Protein AF-A0A3B0PGG7-F1 (afdb_monomer_lite)

Organism: NCBI:txid45363

pLDDT: mean 86.1, std 11.98, range [51.16, 97.06]

Sequence (170 aa):
MPKSYVDTILNNTLHSYQQLNFNTQKMKLILKSLARNESTCASEVSILNDVKENDNESISRTTLRNYLDLINQNFLTNNQEPYSPNFRSSLRVKQFEKRRFSDPAMAAALLELTPKKLLSDFNLFGLLFESLVIRDLKIYAQAMNAKVFHYQDYANNELDAIIELEDGNW

InterPro domains:
  IPR025420 Domain of unknown function DUF4143 [PF13635] (23-169)

Radius of gyration: 17.02 Å; chains: 1; bounding box: 47×37×42 Å

Secondary structure (DSSP, 8-state):
-HHHHHHHHHHHHHHHTTTS---HHHHHHHHHHHHHTTTB---HHHHHHHHHHHHSSPPPHHHHHHHHHHHHHTT-B--BEEP-S-TT-------PPBB-BSSHHHHHHHTT--HHHHHT-HHHHHHHHHHHHHHHHHHHHHTTT-EEEEEE-TT--EEEEEEE-TTS--

Foldseek 3Di:
DLLVVVVVCLVVLCVVPVVDPDDSLLLLQLLLQLLVQQQHLDDLVSSQVSSCVVPVDGDDSVVSVVSVVSCVVSQ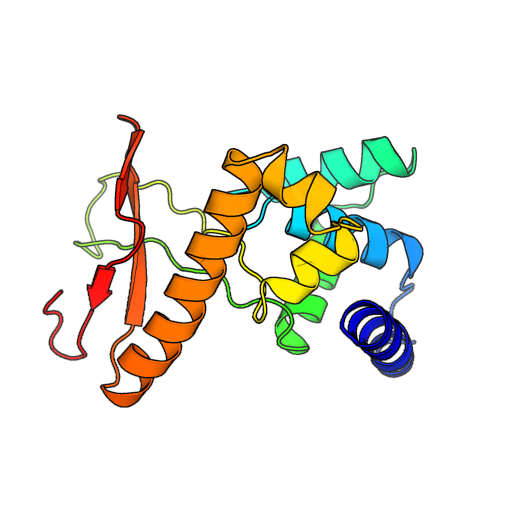QWDWAFADDLDPPDPQPWPRGTRTHTLALVNSCSSNVHDPVNLVVDVPSVVSSVLNVVVSVVQVVLVVQVWGWHWTAHPVGDIDSTDIAGPVRDD

Structure (mmCIF, N/CA/C/O backbone):
data_AF-A0A3B0PGG7-F1
#
_entry.id   AF-A0A3B0PGG7-F1
#
loop_
_atom_site.group_PDB
_atom_site.id
_atom_site.type_symbol
_atom_site.label_atom_id
_atom_site.label_alt_id
_atom_site.label_comp_id
_atom_site.label_asym_id
_atom_site.label_entity_id
_atom_site.label_seq_id
_atom_site.pdbx_PDB_ins_code
_atom_site.Cartn_x
_atom_site.Cartn_y
_atom_site.Cartn_z
_atom_site.occupancy
_atom_site.B_iso_or_equiv
_atom_site.auth_seq_id
_atom_site.auth_comp_id
_atom_site.auth_asym_id
_atom_site.auth_atom_id
_atom_site.pdbx_PDB_model_num
ATOM 1 N N . MET A 1 1 ? -17.218 -13.560 -0.754 1.00 59.97 1 MET A N 1
ATOM 2 C CA . MET A 1 1 ? -15.841 -14.063 -0.938 1.00 59.97 1 MET A CA 1
ATOM 3 C C . MET A 1 1 ? -14.797 -13.129 -0.311 1.00 59.97 1 MET A C 1
ATOM 5 O O . MET A 1 1 ? -14.168 -13.589 0.630 1.00 59.97 1 MET A O 1
ATOM 9 N N . PRO A 1 2 ? -14.664 -11.828 -0.660 1.00 65.88 2 PRO A N 1
ATOM 10 C CA . PRO A 1 2 ? -13.563 -10.996 -0.133 1.00 65.88 2 PRO A CA 1
ATOM 11 C C . PRO A 1 2 ? -13.686 -10.651 1.362 1.00 65.88 2 PRO A C 1
ATOM 13 O O . PRO A 1 2 ? -12.706 -10.717 2.091 1.00 65.88 2 PRO A O 1
ATOM 16 N N . LYS A 1 3 ? -14.905 -10.371 1.853 1.00 72.06 3 LYS A N 1
ATOM 17 C CA . LYS A 1 3 ? -15.154 -10.140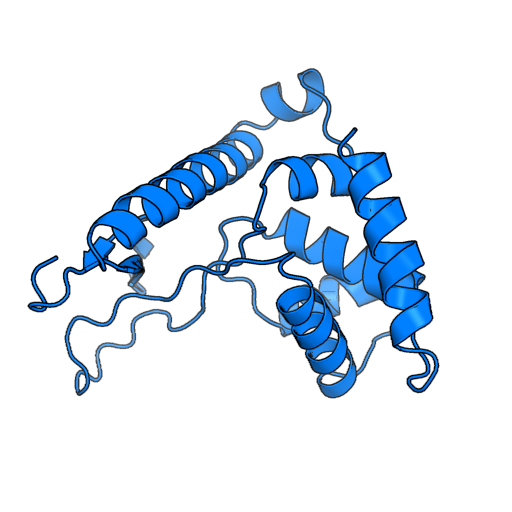 3.293 1.00 72.06 3 LYS A CA 1
ATOM 18 C C . LYS A 1 3 ? -14.773 -11.352 4.150 1.00 72.06 3 LYS A C 1
ATOM 20 O O . LYS A 1 3 ? -14.038 -11.217 5.115 1.00 72.06 3 LYS A O 1
ATOM 25 N N . SER A 1 4 ? -15.194 -12.543 3.714 1.00 72.50 4 SER A N 1
ATOM 26 C CA . SER A 1 4 ? -14.839 -13.799 4.382 1.00 72.50 4 SER A CA 1
ATOM 27 C C . SER A 1 4 ? -13.330 -14.034 4.399 1.00 72.50 4 SER A C 1
ATOM 29 O O . SER A 1 4 ? -12.837 -14.559 5.382 1.00 72.50 4 SER A O 1
ATOM 31 N N . TYR A 1 5 ? -12.601 -13.647 3.347 1.00 71.00 5 TYR A N 1
ATOM 32 C CA . TYR A 1 5 ? -11.143 -13.772 3.299 1.00 71.00 5 TYR A CA 1
ATOM 33 C C . TYR A 1 5 ? -10.457 -12.872 4.335 1.00 71.00 5 TYR A C 1
ATOM 35 O O . TYR A 1 5 ? -9.611 -13.349 5.087 1.00 71.00 5 TYR A O 1
ATOM 43 N N . VAL A 1 6 ? -10.884 -11.608 4.443 1.00 72.94 6 VAL A N 1
ATOM 44 C CA . VAL A 1 6 ? -10.411 -10.681 5.487 1.00 72.94 6 VAL A CA 1
ATOM 45 C C . VAL A 1 6 ? -10.690 -11.240 6.879 1.00 72.94 6 VAL A C 1
ATOM 47 O O . VAL A 1 6 ? -9.792 -11.265 7.715 1.00 72.94 6 VAL A O 1
ATOM 50 N N . ASP A 1 7 ? -11.906 -11.731 7.123 1.00 75.25 7 ASP A N 1
ATOM 51 C CA . ASP A 1 7 ? -12.274 -12.314 8.415 1.00 75.25 7 ASP A CA 1
ATOM 52 C C . ASP A 1 7 ? -11.457 -13.578 8.721 1.00 75.25 7 ASP A C 1
ATOM 54 O O . ASP A 1 7 ? -10.986 -13.750 9.843 1.00 75.25 7 ASP A O 1
ATOM 58 N N . THR A 1 8 ? -11.228 -14.443 7.729 1.00 76.69 8 THR A N 1
ATOM 59 C CA . THR A 1 8 ? -10.396 -15.644 7.878 1.00 76.69 8 THR A CA 1
ATOM 60 C C . THR A 1 8 ? -8.946 -15.293 8.189 1.00 76.69 8 THR A C 1
ATOM 62 O O . THR A 1 8 ? -8.377 -15.891 9.098 1.00 76.69 8 THR A O 1
ATOM 65 N N . ILE A 1 9 ? -8.350 -14.323 7.491 1.00 72.00 9 ILE A N 1
ATOM 66 C CA . ILE A 1 9 ? -6.992 -13.853 7.786 1.00 72.00 9 ILE A CA 1
ATOM 67 C C . ILE A 1 9 ? -6.938 -13.290 9.195 1.00 72.00 9 ILE A C 1
ATOM 69 O O . ILE A 1 9 ? -6.107 -13.716 9.983 1.00 72.00 9 ILE A O 1
ATOM 73 N N . LEU A 1 10 ? -7.843 -12.373 9.541 1.00 71.56 10 LEU A N 1
ATOM 74 C CA . LEU A 1 10 ? -7.856 -11.767 10.866 1.00 71.56 10 LEU A CA 1
ATOM 75 C C . LEU A 1 10 ? -7.940 -12.838 11.952 1.00 71.56 10 LEU A C 1
ATOM 77 O O . LEU A 1 10 ? -7.137 -12.817 12.876 1.00 71.56 10 LEU A O 1
ATOM 81 N N . ASN A 1 11 ? -8.837 -13.810 11.806 1.00 71.38 11 ASN A N 1
ATOM 82 C CA . ASN A 1 11 ? -9.008 -14.887 12.777 1.00 71.38 11 ASN A CA 1
ATOM 83 C C . ASN A 1 11 ? -7.802 -15.840 12.829 1.00 71.38 11 ASN A C 1
ATOM 85 O O . ASN A 1 11 ? -7.366 -16.200 13.918 1.00 71.38 11 ASN A O 1
ATOM 89 N N . ASN A 1 12 ? -7.219 -16.216 11.690 1.00 67.69 12 ASN A N 1
ATOM 90 C CA . ASN A 1 12 ? -6.080 -17.138 11.651 1.00 67.69 12 ASN A CA 1
ATOM 91 C C . ASN A 1 12 ? -4.778 -16.476 12.119 1.00 67.69 12 ASN A C 1
ATOM 93 O O . ASN A 1 12 ? -4.029 -17.067 12.895 1.00 67.69 12 ASN A O 1
ATOM 97 N N . THR A 1 13 ? -4.516 -15.238 11.699 1.00 59.91 13 THR A N 1
ATOM 98 C CA . THR A 1 13 ? -3.328 -14.475 12.095 1.00 59.91 13 THR A CA 1
ATOM 99 C C . THR A 1 13 ? -3.350 -14.153 13.596 1.00 59.91 13 THR A C 1
ATOM 101 O O . THR A 1 13 ? -2.299 -14.155 14.233 1.00 59.91 13 THR A O 1
ATOM 104 N N . LEU A 1 14 ? -4.534 -13.964 14.196 1.00 60.16 14 LEU A N 1
ATOM 105 C CA . LEU A 1 14 ? -4.702 -13.795 15.647 1.00 60.16 14 LEU A CA 1
ATOM 106 C C . LEU A 1 14 ? -4.184 -14.987 16.461 1.00 60.16 14 LEU A C 1
ATOM 108 O O . LEU A 1 14 ? -3.602 -14.795 17.529 1.00 60.16 14 LEU A O 1
ATOM 112 N N . HIS A 1 15 ? -4.378 -16.211 15.968 1.00 57.28 15 HIS A N 1
ATOM 113 C CA . HIS A 1 15 ? -3.947 -17.414 16.680 1.00 57.28 15 HIS A CA 1
ATOM 114 C C . HIS A 1 15 ? -2.423 -17.559 16.711 1.00 57.28 15 HIS A C 1
ATOM 116 O O . HIS A 1 15 ? -1.875 -17.995 17.722 1.00 57.28 15 HIS A O 1
ATOM 122 N N . SER A 1 16 ? -1.732 -17.138 15.652 1.00 57.50 16 SER A N 1
ATOM 123 C CA . SER A 1 16 ? -0.275 -17.270 15.540 1.00 57.50 16 SER A CA 1
ATOM 124 C C . SER A 1 16 ? 0.506 -16.317 16.457 1.00 57.50 16 SER A C 1
ATOM 126 O O . SER A 1 16 ? 1.660 -16.594 16.771 1.00 57.50 16 SER A O 1
ATOM 128 N N . TYR A 1 17 ? -0.104 -15.214 16.914 1.00 59.97 17 TYR A N 1
ATOM 129 C CA . TYR A 1 17 ? 0.590 -14.129 17.629 1.00 59.97 17 TYR A CA 1
ATOM 130 C C . TYR A 1 17 ? 0.079 -13.877 19.056 1.00 59.97 17 TYR A C 1
ATOM 132 O O . TYR A 1 17 ? 0.276 -12.786 19.590 1.00 59.97 17 TYR A O 1
ATOM 140 N N . GLN A 1 18 ? -0.489 -14.895 19.720 1.00 52.19 18 GLN A N 1
ATOM 141 C CA . GLN A 1 18 ? -0.956 -14.846 21.124 1.00 52.19 18 GLN A CA 1
ATOM 142 C C . GLN A 1 18 ? 0.078 -14.330 22.157 1.00 52.19 18 GLN A C 1
ATOM 144 O O . GLN A 1 18 ? -0.278 -14.104 23.309 1.00 52.19 18 GLN A O 1
ATOM 149 N N . GLN A 1 19 ? 1.343 -14.124 21.776 1.00 53.41 19 GLN A N 1
ATOM 150 C CA . GLN A 1 19 ? 2.388 -13.552 22.635 1.00 53.41 19 GLN A CA 1
ATOM 151 C C . GLN A 1 19 ? 2.421 -12.014 22.668 1.00 53.41 19 GLN A C 1
ATOM 153 O O . GLN A 1 19 ? 3.028 -11.438 23.570 1.00 53.41 19 GLN A O 1
ATOM 158 N N . LEU A 1 20 ? 1.777 -11.329 21.722 1.00 57.12 20 LEU A N 1
ATOM 159 C CA . LEU A 1 20 ? 1.603 -9.876 21.755 1.00 57.12 20 LEU A CA 1
ATOM 160 C C . LEU A 1 20 ? 0.182 -9.586 22.245 1.00 57.12 20 LEU A C 1
ATOM 162 O O . LEU A 1 20 ? -0.744 -10.289 21.857 1.00 57.12 2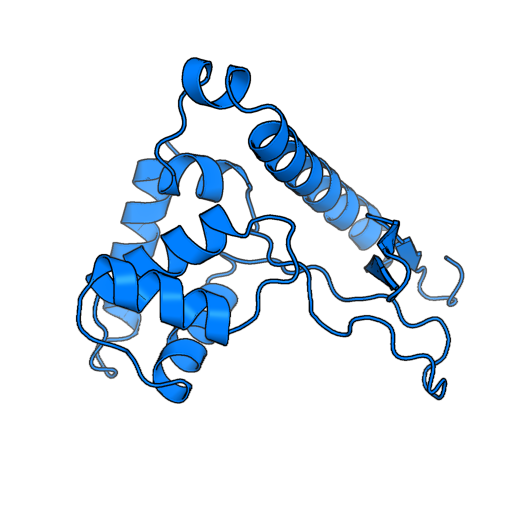0 LEU A O 1
ATOM 166 N N . ASN A 1 21 ? -0.009 -8.552 23.072 1.00 63.97 21 ASN A N 1
ATOM 167 C CA . ASN A 1 21 ? -1.325 -8.022 23.469 1.00 63.97 21 ASN A CA 1
ATOM 168 C C . ASN A 1 21 ? -2.069 -7.457 22.241 1.00 63.97 21 ASN A C 1
ATOM 170 O O . ASN A 1 21 ? -2.225 -6.246 22.072 1.00 63.97 21 ASN A O 1
ATOM 174 N N . PHE A 1 22 ? -2.437 -8.341 21.325 1.00 74.81 22 PHE A N 1
ATOM 175 C CA . PHE A 1 22 ? -2.916 -8.027 20.003 1.00 74.81 22 PHE A CA 1
ATOM 176 C C . PHE A 1 22 ? -4.406 -7.721 20.075 1.00 74.81 22 PHE A C 1
ATOM 178 O O . PHE A 1 22 ? -5.209 -8.523 20.548 1.00 74.81 22 PHE A O 1
ATOM 185 N N . ASN A 1 23 ? -4.778 -6.540 19.598 1.00 84.94 23 ASN A N 1
ATOM 186 C CA . ASN A 1 23 ? -6.144 -6.057 19.618 1.00 84.94 23 ASN A CA 1
ATOM 187 C C . ASN A 1 23 ? -6.730 -6.136 18.203 1.00 84.94 23 ASN A C 1
ATOM 189 O O . ASN A 1 23 ? -6.364 -5.373 17.305 1.00 84.94 23 ASN A O 1
ATOM 193 N N . THR A 1 24 ? -7.686 -7.046 18.022 1.00 84.50 24 THR A N 1
ATOM 194 C CA . THR A 1 24 ? -8.382 -7.272 16.750 1.00 84.50 24 THR A CA 1
ATOM 195 C C . THR A 1 24 ? -9.071 -6.019 16.216 1.00 84.50 24 THR A C 1
ATOM 197 O O . THR A 1 24 ? -9.086 -5.804 15.006 1.00 84.50 24 THR A O 1
ATOM 200 N N . GLN A 1 25 ? -9.635 -5.182 17.091 1.00 86.75 25 GLN A N 1
ATOM 201 C CA . GLN A 1 25 ? -10.298 -3.946 16.671 1.00 86.75 25 GLN A CA 1
ATOM 202 C C . GLN A 1 25 ? -9.280 -2.959 16.101 1.00 86.75 25 GLN A C 1
ATOM 204 O O . GLN A 1 25 ? -9.479 -2.448 15.001 1.00 86.75 25 GLN A O 1
ATOM 209 N N . LYS A 1 26 ? -8.130 -2.783 16.769 1.00 89.56 26 LYS A N 1
ATOM 210 C CA . LYS A 1 26 ? -7.043 -1.935 16.252 1.00 89.56 26 LYS A CA 1
ATOM 211 C C . LYS A 1 26 ? -6.540 -2.430 14.897 1.00 89.56 26 LYS A C 1
ATOM 213 O O . LYS A 1 26 ? -6.388 -1.623 13.987 1.00 89.56 26 LYS A O 1
ATOM 218 N N . MET A 1 27 ? -6.359 -3.742 14.725 1.00 89.38 27 MET A N 1
ATOM 219 C CA . MET A 1 27 ? -5.981 -4.319 13.428 1.00 89.38 27 MET A CA 1
ATOM 220 C C . MET A 1 27 ? -7.015 -4.006 12.336 1.00 89.38 27 MET A C 1
ATOM 222 O O . MET A 1 27 ? -6.649 -3.556 11.251 1.00 89.38 27 MET A O 1
ATOM 226 N N . LYS A 1 28 ? -8.313 -4.185 12.620 1.00 89.75 28 LYS A N 1
ATOM 227 C CA . LYS A 1 28 ? -9.393 -3.854 11.675 1.00 89.75 28 LYS A CA 1
ATOM 228 C C . LYS A 1 28 ? -9.377 -2.378 11.278 1.00 89.75 28 LYS A C 1
ATOM 230 O O . LYS A 1 28 ? -9.536 -2.068 10.100 1.00 89.75 28 LYS A O 1
ATOM 235 N N . LEU A 1 29 ? -9.153 -1.477 12.233 1.00 92.69 29 LEU A N 1
ATOM 236 C CA . LEU A 1 29 ? -9.062 -0.040 11.970 1.00 92.69 29 LEU A CA 1
ATOM 237 C C . LEU A 1 29 ? -7.835 0.322 11.130 1.00 92.69 29 LEU A C 1
ATOM 239 O O . LEU A 1 29 ? -7.955 1.122 10.206 1.00 92.69 29 LEU A O 1
ATOM 243 N N . ILE A 1 30 ? -6.685 -0.303 11.392 1.00 93.94 30 ILE A N 1
ATOM 244 C CA . ILE A 1 30 ? -5.471 -0.120 10.586 1.00 93.94 30 ILE A CA 1
ATOM 245 C C . ILE A 1 30 ? -5.712 -0.597 9.151 1.00 93.94 30 ILE A C 1
ATOM 247 O O . ILE A 1 30 ? -5.446 0.151 8.216 1.00 93.94 30 ILE A O 1
ATOM 251 N N . LEU A 1 31 ? -6.278 -1.792 8.956 1.00 93.94 31 LEU A N 1
ATOM 252 C CA . LEU A 1 31 ? -6.623 -2.297 7.622 1.00 93.94 31 LEU A CA 1
ATOM 253 C C . LEU A 1 31 ? -7.619 -1.379 6.903 1.00 93.94 31 LEU A C 1
ATOM 255 O O . LEU A 1 31 ? -7.453 -1.098 5.719 1.00 93.94 31 LEU A O 1
ATOM 259 N N . LYS A 1 32 ? -8.630 -0.864 7.608 1.00 94.00 32 LYS A N 1
ATOM 260 C CA . LYS A 1 32 ? -9.593 0.086 7.038 1.00 94.00 32 LYS A CA 1
ATOM 261 C C . LYS A 1 32 ? -8.931 1.414 6.649 1.00 94.00 32 LYS A C 1
ATOM 263 O O . LYS A 1 32 ? -9.251 1.958 5.596 1.00 94.00 32 LYS A O 1
ATOM 268 N N . SER A 1 33 ? -7.994 1.913 7.457 1.00 95.56 33 SER A N 1
ATOM 269 C CA . SER A 1 33 ? -7.197 3.100 7.128 1.00 95.56 33 SER A CA 1
ATOM 270 C C . SER A 1 33 ? -6.311 2.859 5.904 1.00 95.56 33 SER A C 1
ATOM 272 O O . SER A 1 33 ? -6.288 3.693 5.003 1.00 95.56 33 SER A O 1
ATOM 274 N N . LEU A 1 34 ? -5.651 1.701 5.809 1.00 95.50 34 LEU A N 1
ATOM 275 C CA . LEU A 1 34 ? -4.890 1.318 4.617 1.00 95.50 34 LEU A CA 1
ATOM 276 C C . LEU A 1 34 ? -5.786 1.271 3.372 1.00 95.50 34 LEU A C 1
ATOM 278 O O . LEU A 1 34 ? -5.415 1.836 2.354 1.00 95.50 34 LEU A O 1
ATOM 282 N N . ALA A 1 35 ? -6.997 0.715 3.476 1.00 95.00 35 ALA A N 1
ATOM 283 C CA . ALA A 1 35 ? -7.960 0.686 2.371 1.00 95.00 35 ALA A CA 1
ATOM 284 C C . ALA A 1 35 ? -8.411 2.068 1.912 1.00 95.00 35 ALA A C 1
ATOM 286 O O . ALA A 1 35 ? -8.566 2.299 0.716 1.00 95.00 35 ALA A O 1
ATOM 287 N N . ARG A 1 36 ? -8.594 3.003 2.846 1.00 93.75 36 ARG A N 1
ATOM 288 C CA . ARG A 1 36 ? -8.907 4.402 2.530 1.00 93.75 36 ARG A CA 1
ATOM 289 C C . ARG A 1 36 ? -7.759 5.102 1.799 1.00 93.75 36 ARG A C 1
ATOM 291 O O . ARG A 1 36 ? -8.000 6.021 1.029 1.00 93.75 36 ARG A O 1
ATOM 298 N N . ASN A 1 37 ? -6.532 4.670 2.067 1.00 94.75 37 ASN A N 1
ATOM 299 C CA . ASN A 1 37 ? -5.302 5.239 1.533 1.00 94.75 37 ASN A CA 1
ATOM 300 C C . ASN A 1 37 ? -4.693 4.380 0.408 1.00 94.75 37 ASN A C 1
ATOM 302 O O . ASN A 1 37 ? -3.502 4.507 0.113 1.00 94.75 37 ASN A O 1
ATOM 306 N N . GLU A 1 38 ? -5.489 3.511 -0.217 1.00 94.62 38 GLU A N 1
ATOM 307 C CA . GLU A 1 38 ? -5.047 2.656 -1.318 1.00 94.62 38 GLU A CA 1
ATOM 308 C C . GLU A 1 38 ? -4.545 3.507 -2.495 1.00 94.62 38 GLU A C 1
ATOM 310 O O . GLU A 1 38 ? -5.170 4.503 -2.857 1.00 94.62 38 GLU A O 1
ATOM 315 N N . SER A 1 39 ? -3.416 3.118 -3.094 1.00 93.19 39 SER A N 1
ATOM 316 C CA . SER A 1 39 ? -2.747 3.862 -4.174 1.00 93.19 39 SER A CA 1
ATOM 317 C C . SER A 1 39 ? -2.178 5.234 -3.763 1.00 93.19 39 SER A C 1
ATOM 319 O O . SER A 1 39 ? -1.829 6.048 -4.612 1.00 93.19 39 SER A O 1
ATOM 321 N N . THR A 1 40 ? -2.028 5.514 -2.461 1.00 92.62 40 THR A N 1
ATOM 322 C CA . THR A 1 40 ? -1.513 6.811 -1.975 1.00 92.62 40 THR A CA 1
ATOM 323 C C . THR A 1 40 ? -0.253 6.678 -1.117 1.00 92.62 40 THR A C 1
ATOM 325 O O . THR A 1 40 ? 0.000 5.647 -0.492 1.00 92.62 40 THR A O 1
ATOM 328 N N . CYS A 1 41 ? 0.525 7.759 -1.020 1.00 91.12 41 CYS A N 1
ATOM 329 C CA . CYS A 1 41 ? 1.727 7.859 -0.183 1.00 91.12 41 CYS A CA 1
ATOM 330 C C . CYS A 1 41 ? 1.398 8.194 1.288 1.00 91.12 41 CYS A C 1
ATOM 332 O O . CYS A 1 41 ? 1.968 9.121 1.874 1.00 91.12 41 CYS A O 1
ATOM 334 N N . ALA A 1 42 ? 0.432 7.493 1.886 1.00 92.31 42 ALA A N 1
ATOM 335 C CA . ALA A 1 42 ? -0.019 7.781 3.244 1.00 92.31 42 ALA A CA 1
ATOM 336 C C . ALA A 1 42 ? 1.058 7.480 4.299 1.00 92.31 42 ALA A C 1
ATOM 338 O O . ALA A 1 42 ? 1.636 6.386 4.375 1.00 92.31 42 ALA A O 1
ATOM 339 N N . SER A 1 43 ? 1.297 8.474 5.158 1.00 92.19 43 SER A N 1
ATOM 340 C CA . SER A 1 43 ? 2.260 8.378 6.254 1.00 92.19 43 SER A CA 1
ATOM 341 C C . SER A 1 43 ? 1.708 7.568 7.429 1.00 92.19 43 SER A C 1
ATOM 343 O O . SER A 1 43 ? 0.499 7.494 7.645 1.00 92.19 43 SER A O 1
ATOM 345 N N . GLU A 1 44 ? 2.602 7.026 8.261 1.00 92.88 44 GLU A N 1
ATOM 346 C CA . GLU A 1 44 ? 2.215 6.380 9.526 1.00 92.88 44 GLU A CA 1
ATOM 347 C C . GLU A 1 44 ? 1.379 7.316 10.420 1.00 92.88 44 GLU A C 1
ATOM 349 O O . GLU A 1 44 ? 0.474 6.858 11.108 1.00 92.88 44 GLU A O 1
ATOM 354 N N . VAL A 1 45 ? 1.637 8.630 10.382 1.00 93.12 45 VAL A N 1
ATOM 355 C CA . VAL A 1 45 ? 0.861 9.630 11.137 1.00 93.12 45 VAL A CA 1
ATOM 356 C C . VAL A 1 45 ? -0.582 9.701 10.637 1.00 93.12 45 VAL A C 1
ATOM 358 O O . VAL A 1 45 ? -1.498 9.765 11.450 1.00 93.12 45 VAL A O 1
ATOM 361 N N . SER A 1 46 ? -0.793 9.634 9.319 1.00 93.12 46 SER A N 1
ATOM 362 C CA . SER A 1 46 ? -2.140 9.579 8.742 1.00 93.12 46 SER A CA 1
ATOM 363 C C . SER A 1 46 ? -2.901 8.350 9.237 1.00 93.12 46 SER A C 1
ATOM 365 O O . SER A 1 46 ? -4.057 8.461 9.628 1.00 93.12 46 SER A O 1
ATOM 367 N N . ILE A 1 47 ? -2.235 7.193 9.291 1.00 94.19 47 ILE A N 1
ATOM 368 C CA . ILE A 1 47 ? -2.847 5.946 9.766 1.00 94.19 47 ILE A CA 1
ATOM 369 C C . ILE A 1 47 ? -3.186 6.036 11.262 1.00 94.19 47 ILE A C 1
ATOM 371 O O . ILE A 1 47 ? -4.262 5.620 11.684 1.00 94.19 47 ILE A O 1
ATOM 375 N N . LEU A 1 48 ? -2.296 6.612 12.080 1.00 94.44 48 LEU A N 1
ATOM 376 C CA . LEU A 1 48 ? -2.559 6.830 13.507 1.00 94.44 48 LEU A CA 1
ATOM 377 C C . LEU A 1 48 ? -3.765 7.744 13.741 1.00 94.44 48 LEU A C 1
ATOM 379 O O . LEU A 1 48 ? -4.574 7.460 14.626 1.00 94.44 48 LEU A O 1
ATOM 383 N N . ASN A 1 49 ? -3.887 8.819 12.960 1.00 93.75 49 ASN A N 1
ATOM 384 C CA . ASN A 1 49 ? -5.016 9.741 13.059 1.00 93.75 49 ASN A CA 1
ATOM 385 C C . ASN A 1 49 ? -6.332 9.039 12.714 1.00 93.75 49 ASN A C 1
ATOM 387 O O . ASN A 1 49 ? -7.273 9.133 13.496 1.00 93.75 49 ASN A O 1
ATOM 391 N N . ASP A 1 50 ? -6.363 8.246 11.640 1.00 92.62 50 ASP A N 1
ATOM 392 C CA . ASP A 1 50 ? -7.545 7.463 11.262 1.00 92.62 50 ASP A CA 1
ATOM 393 C C . ASP A 1 50 ? -7.984 6.511 12.380 1.00 92.62 50 ASP A C 1
ATOM 395 O O . ASP A 1 50 ? -9.169 6.420 12.704 1.00 92.62 50 ASP A O 1
ATOM 399 N N . VAL A 1 51 ? -7.031 5.805 12.997 1.00 92.00 51 VAL A N 1
ATOM 400 C CA . VAL A 1 51 ? -7.319 4.896 14.116 1.00 92.00 51 VAL A CA 1
ATOM 401 C C . VAL A 1 51 ? -7.859 5.675 15.315 1.00 92.00 51 VAL A C 1
ATOM 403 O O . VAL A 1 51 ? -8.832 5.247 15.930 1.00 92.00 51 VAL A O 1
ATOM 406 N N . LYS A 1 52 ? -7.267 6.830 15.639 1.00 91.88 52 LYS A N 1
ATOM 407 C CA . LYS A 1 52 ? -7.692 7.668 16.767 1.00 91.88 52 LYS A CA 1
ATOM 408 C C . LYS A 1 52 ? -9.103 8.227 16.570 1.00 91.88 52 LYS A C 1
ATOM 410 O O . LYS A 1 52 ? -9.886 8.207 17.514 1.00 91.88 52 LYS A O 1
ATOM 415 N N . GLU A 1 53 ? -9.429 8.695 15.367 1.00 89.81 53 GLU A N 1
ATOM 416 C CA . GLU A 1 53 ? -10.757 9.224 15.023 1.00 89.81 53 GLU A CA 1
ATOM 417 C C . GLU A 1 53 ? -11.862 8.168 15.144 1.00 89.81 53 GLU A C 1
ATOM 419 O O . GLU A 1 53 ? -13.001 8.505 15.457 1.00 89.81 53 GLU A O 1
ATOM 424 N N . ASN A 1 54 ? -11.530 6.893 14.925 1.00 86.25 54 ASN A N 1
ATOM 425 C CA . ASN A 1 54 ? -12.496 5.797 14.947 1.00 86.25 54 ASN A CA 1
ATOM 426 C C . ASN A 1 54 ? -12.533 5.016 16.276 1.00 86.25 54 ASN A C 1
ATOM 428 O O . ASN A 1 54 ? -13.402 4.158 16.419 1.00 86.25 54 ASN A O 1
ATOM 432 N N . ASP A 1 55 ? -11.628 5.278 17.230 1.00 81.25 55 ASP A N 1
ATOM 433 C CA . ASP A 1 55 ? -11.518 4.473 18.463 1.00 81.25 55 ASP A CA 1
ATOM 434 C C . ASP A 1 55 ? -11.248 5.258 19.757 1.00 81.25 55 ASP A C 1
ATOM 436 O O . ASP A 1 55 ? -11.067 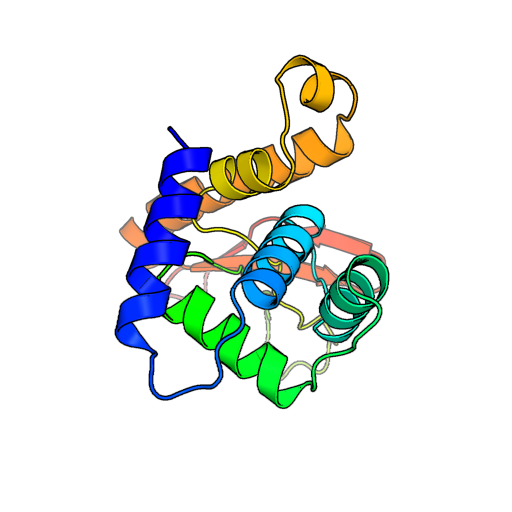4.642 20.799 1.00 81.25 55 ASP A O 1
ATOM 440 N N . ASN A 1 56 ? -11.185 6.597 19.744 1.00 77.31 56 ASN A N 1
ATOM 441 C CA . ASN A 1 56 ? -10.867 7.487 20.888 1.00 77.31 56 ASN A CA 1
ATOM 442 C C . ASN A 1 56 ? -9.544 7.212 21.649 1.00 77.31 56 ASN A C 1
ATOM 444 O O . ASN A 1 56 ? -9.040 8.086 22.354 1.00 77.31 56 ASN A O 1
ATOM 448 N N . GLU A 1 57 ? -8.935 6.045 21.474 1.00 81.25 57 GLU A N 1
ATOM 449 C CA . GLU A 1 57 ? -7.676 5.598 22.037 1.00 81.25 57 GLU A CA 1
ATOM 450 C C . GLU A 1 57 ? -6.623 5.542 20.931 1.00 81.25 57 GLU A C 1
ATOM 452 O O . GLU A 1 57 ? -6.728 4.777 19.964 1.00 81.25 57 GLU A O 1
ATOM 457 N N . SER A 1 58 ? -5.559 6.325 21.092 1.00 77.69 58 SER A N 1
ATOM 458 C CA . SER A 1 58 ? -4.406 6.246 20.198 1.00 77.69 58 SER A CA 1
ATOM 459 C C . SER A 1 58 ? -3.574 5.004 20.499 1.00 77.69 58 SER A C 1
ATOM 461 O O . SER A 1 58 ? -3.363 4.643 21.654 1.00 77.69 58 SER A O 1
ATOM 463 N N . ILE A 1 59 ? -3.005 4.408 19.456 1.00 88.44 59 ILE A N 1
ATOM 464 C CA . ILE A 1 59 ? -1.906 3.447 19.594 1.00 88.44 59 ILE A CA 1
ATOM 465 C C . ILE A 1 59 ? -0.557 4.163 19.491 1.00 88.44 59 ILE A C 1
ATOM 467 O O . ILE A 1 59 ? -0.466 5.257 18.928 1.00 88.44 59 ILE A O 1
ATOM 471 N N . SER A 1 60 ? 0.497 3.556 20.039 1.00 90.88 60 SER A N 1
ATOM 472 C CA . SER A 1 60 ? 1.858 4.072 19.872 1.00 90.88 60 SER A CA 1
ATOM 473 C C . SER A 1 60 ? 2.381 3.796 18.456 1.00 90.88 60 SER A C 1
ATOM 475 O O . SER A 1 60 ? 1.955 2.845 17.797 1.00 90.88 60 SER A O 1
ATOM 477 N N . ARG A 1 61 ? 3.363 4.584 18.001 1.00 92.56 61 ARG A N 1
ATOM 478 C CA . ARG A 1 61 ? 4.020 4.374 16.700 1.00 92.56 61 ARG A CA 1
ATOM 479 C C . ARG A 1 61 ? 4.703 3.006 16.603 1.00 92.56 61 ARG A C 1
ATOM 481 O O . ARG A 1 61 ? 4.632 2.361 15.564 1.00 92.56 61 ARG A O 1
ATOM 488 N N . THR A 1 62 ? 5.322 2.549 17.692 1.00 91.38 62 THR A N 1
ATOM 489 C CA . THR A 1 62 ? 5.938 1.215 17.778 1.00 91.38 62 THR A CA 1
ATOM 490 C C . THR A 1 62 ? 4.889 0.122 17.616 1.00 91.38 62 THR A C 1
ATOM 492 O O . THR A 1 62 ? 5.081 -0.817 16.853 1.00 91.38 62 THR A O 1
ATOM 495 N N . THR A 1 63 ? 3.739 0.279 18.274 1.00 90.06 63 THR A N 1
ATOM 496 C CA . THR A 1 63 ? 2.621 -0.657 18.141 1.00 90.06 63 THR A CA 1
ATOM 497 C C . THR A 1 63 ? 2.111 -0.691 16.700 1.00 90.06 63 THR A C 1
ATOM 499 O O . THR A 1 63 ? 1.951 -1.778 16.159 1.00 90.06 63 THR A O 1
ATOM 502 N N . LEU A 1 64 ? 1.910 0.468 16.056 1.00 92.56 64 LEU A N 1
ATOM 503 C CA . LEU A 1 64 ? 1.494 0.530 14.650 1.00 92.56 64 LEU A CA 1
ATOM 504 C C . LEU A 1 64 ? 2.467 -0.228 13.739 1.00 92.56 64 LEU A C 1
ATOM 506 O O . LEU A 1 64 ? 2.019 -1.007 12.908 1.00 92.56 64 LEU A O 1
ATOM 510 N N . ARG A 1 65 ? 3.778 -0.029 13.904 1.00 92.38 65 ARG A N 1
ATOM 511 C CA . ARG A 1 65 ? 4.789 -0.734 13.103 1.00 92.38 65 ARG A CA 1
ATOM 512 C C . ARG A 1 65 ? 4.700 -2.243 13.265 1.00 92.38 65 ARG A C 1
ATOM 514 O O . ARG A 1 65 ? 4.633 -2.929 12.261 1.00 92.38 65 ARG A O 1
ATOM 521 N N . ASN A 1 66 ? 4.544 -2.736 14.493 1.00 89.88 66 ASN A N 1
ATOM 522 C CA . ASN A 1 66 ? 4.342 -4.167 14.727 1.00 89.88 66 ASN A CA 1
ATOM 523 C C . ASN A 1 66 ? 3.094 -4.705 13.997 1.00 89.88 66 ASN A C 1
ATOM 525 O O . ASN A 1 66 ? 3.124 -5.812 13.466 1.00 89.88 66 ASN A O 1
ATOM 529 N N . TYR A 1 67 ? 2.000 -3.932 13.946 1.00 90.44 67 TYR A N 1
ATOM 530 C CA . TYR A 1 67 ? 0.822 -4.302 13.150 1.00 90.44 67 TYR A CA 1
ATOM 531 C C . TYR A 1 67 ? 1.121 -4.293 11.646 1.00 90.44 67 TYR A C 1
ATOM 533 O O . TYR A 1 67 ? 0.738 -5.233 10.956 1.00 90.44 67 TYR A O 1
ATOM 541 N N . LEU A 1 68 ? 1.792 -3.262 11.127 1.00 91.81 68 LEU A N 1
ATOM 542 C CA . LEU A 1 68 ? 2.142 -3.166 9.705 1.00 91.81 68 LEU A CA 1
ATOM 543 C C . LEU A 1 68 ? 3.098 -4.286 9.274 1.00 91.81 68 LEU A C 1
ATOM 545 O O . LEU A 1 68 ? 2.884 -4.891 8.227 1.00 91.81 68 LEU A O 1
ATOM 549 N N . ASP A 1 69 ? 4.089 -4.616 10.101 1.00 89.81 69 ASP A N 1
ATOM 550 C CA . ASP A 1 69 ? 5.014 -5.725 9.869 1.00 89.81 69 ASP A CA 1
ATOM 551 C C . ASP A 1 69 ? 4.260 -7.052 9.804 1.00 89.81 69 ASP A C 1
ATOM 553 O O . ASP A 1 69 ? 4.508 -7.867 8.918 1.00 89.81 69 ASP A O 1
ATOM 557 N N . LEU A 1 70 ? 3.281 -7.248 10.690 1.00 87.12 70 LEU A N 1
ATOM 558 C CA . LEU A 1 70 ? 2.435 -8.433 10.671 1.00 87.12 70 LEU A CA 1
ATOM 559 C C . LEU A 1 70 ? 1.587 -8.519 9.396 1.00 87.12 70 LEU A C 1
ATOM 561 O O . LEU A 1 70 ? 1.511 -9.580 8.777 1.00 87.12 70 LEU A O 1
ATOM 565 N N . ILE A 1 71 ? 0.957 -7.413 8.992 1.00 89.06 71 ILE A N 1
ATOM 566 C CA . ILE A 1 71 ? 0.186 -7.321 7.742 1.00 89.06 71 ILE A CA 1
ATOM 567 C C . ILE A 1 71 ? 1.080 -7.702 6.553 1.00 89.06 71 ILE A C 1
ATOM 569 O O . ILE A 1 71 ? 0.673 -8.495 5.701 1.00 89.06 71 ILE A O 1
ATOM 573 N N . ASN A 1 72 ? 2.312 -7.192 6.530 1.00 89.06 72 ASN A N 1
ATOM 574 C CA . ASN A 1 72 ? 3.276 -7.459 5.471 1.00 89.06 72 ASN A CA 1
ATOM 575 C C . ASN A 1 72 ? 3.752 -8.925 5.462 1.00 89.06 72 ASN A C 1
ATOM 577 O O . ASN A 1 72 ? 3.769 -9.559 4.412 1.00 89.06 72 ASN A O 1
ATOM 581 N N . GLN A 1 73 ? 4.055 -9.505 6.629 1.00 87.31 73 GLN A N 1
ATOM 582 C CA . GLN A 1 73 ? 4.451 -10.917 6.774 1.00 87.31 73 GLN A CA 1
ATOM 583 C C . GLN A 1 73 ? 3.360 -11.900 6.330 1.00 87.31 73 GLN A C 1
ATOM 585 O O . GLN A 1 73 ? 3.665 -13.019 5.928 1.00 87.31 73 GLN A O 1
ATOM 590 N N . ASN A 1 74 ? 2.091 -11.487 6.384 1.00 85.94 74 ASN A N 1
ATOM 591 C CA . ASN A 1 74 ? 0.953 -12.273 5.902 1.00 85.94 74 ASN A CA 1
ATOM 592 C C . ASN A 1 74 ? 0.608 -11.968 4.431 1.00 85.94 74 ASN A C 1
ATOM 594 O O . ASN A 1 74 ? -0.468 -12.344 3.970 1.00 85.94 74 ASN A O 1
ATOM 598 N N . PHE A 1 75 ? 1.496 -11.286 3.695 1.00 87.94 75 PHE A N 1
ATOM 599 C CA . PHE A 1 75 ? 1.347 -10.951 2.273 1.00 87.94 75 PHE A CA 1
ATOM 600 C C . PHE A 1 75 ? 0.057 -10.188 1.941 1.00 87.94 75 PHE A C 1
ATOM 602 O O . PHE A 1 75 ? -0.469 -10.279 0.830 1.00 87.94 75 PHE A O 1
ATOM 609 N N . LEU A 1 76 ? -0.474 -9.424 2.897 1.00 90.75 76 LEU A N 1
ATOM 610 C CA . LEU A 1 76 ? -1.695 -8.644 2.692 1.00 90.75 76 LEU A CA 1
ATOM 611 C C . LEU A 1 76 ? -1.428 -7.377 1.889 1.00 90.75 76 LEU A C 1
ATOM 613 O O . LEU A 1 76 ? -2.277 -6.946 1.111 1.00 90.75 76 LEU A O 1
ATOM 617 N N . THR A 1 77 ? -0.250 -6.793 2.076 1.00 93.00 77 THR A N 1
ATOM 618 C CA . THR A 1 77 ? 0.215 -5.604 1.368 1.00 93.00 77 THR A CA 1
ATOM 619 C C . THR A 1 77 ? 1.313 -5.949 0.381 1.00 93.00 77 THR A C 1
ATOM 621 O O . THR A 1 77 ? 2.121 -6.841 0.622 1.00 93.00 77 THR A O 1
ATOM 624 N N . ASN A 1 78 ? 1.370 -5.183 -0.701 1.00 93.69 78 ASN A N 1
ATOM 625 C CA . ASN A 1 78 ? 2.427 -5.249 -1.697 1.00 93.69 78 ASN A CA 1
ATOM 626 C C . ASN A 1 78 ? 2.760 -3.827 -2.164 1.00 93.69 78 ASN A C 1
ATOM 628 O O . ASN A 1 78 ? 2.517 -3.472 -3.324 1.00 93.69 78 ASN A O 1
ATOM 632 N N . ASN A 1 79 ? 3.260 -3.012 -1.227 1.00 94.31 79 ASN A N 1
ATOM 633 C CA . ASN A 1 79 ? 3.560 -1.598 -1.453 1.00 94.31 79 ASN A CA 1
ATOM 634 C C . ASN A 1 79 ? 4.431 -1.399 -2.701 1.00 94.31 79 ASN A C 1
ATOM 636 O O . ASN A 1 79 ? 5.186 -2.279 -3.131 1.00 94.31 79 ASN A O 1
ATOM 640 N N . GLN A 1 80 ? 4.287 -0.229 -3.306 1.00 94.44 80 GLN A N 1
ATOM 641 C CA . GLN A 1 80 ? 5.062 0.162 -4.471 1.00 94.44 80 GLN A CA 1
ATOM 642 C C . GLN A 1 80 ? 6.132 1.153 -4.030 1.00 94.44 80 GLN A C 1
ATOM 644 O O . GLN A 1 80 ? 5.819 2.187 -3.441 1.00 94.44 80 GLN A O 1
ATOM 649 N N . GLU A 1 81 ? 7.385 0.813 -4.302 1.00 92.94 81 GLU A N 1
ATOM 650 C CA . GLU A 1 81 ? 8.538 1.627 -3.931 1.00 92.94 81 GLU A CA 1
ATOM 651 C C . GLU A 1 81 ? 8.670 2.851 -4.856 1.00 92.94 81 GLU A C 1
ATOM 653 O O . GLU A 1 81 ? 8.307 2.778 -6.038 1.00 92.94 81 GLU A O 1
ATOM 658 N N . PRO A 1 82 ? 9.187 3.983 -4.351 1.00 91.25 82 PRO A N 1
ATOM 659 C CA . PRO A 1 82 ? 9.479 5.143 -5.177 1.00 91.25 82 PRO A CA 1
ATOM 660 C C . PRO A 1 82 ? 10.719 4.893 -6.043 1.00 91.25 82 PRO A C 1
ATOM 662 O O . PRO A 1 82 ? 11.734 4.375 -5.579 1.00 91.25 82 PRO A O 1
ATOM 665 N N . TYR A 1 83 ? 10.664 5.327 -7.296 1.00 89.06 83 TYR A N 1
ATOM 666 C CA . TYR A 1 83 ? 11.771 5.266 -8.231 1.00 89.06 83 TYR A CA 1
ATOM 667 C C . TYR A 1 83 ? 12.805 6.342 -7.903 1.00 89.06 83 TYR A C 1
ATOM 669 O O . TYR A 1 83 ? 12.469 7.519 -7.725 1.00 89.06 83 TYR A O 1
ATOM 677 N N . SER A 1 84 ? 14.077 5.948 -7.870 1.00 79.75 84 SER A N 1
ATOM 678 C CA . SER A 1 84 ? 15.200 6.863 -7.697 1.00 79.75 84 SER A CA 1
ATOM 679 C C . SER A 1 84 ? 16.189 6.689 -8.853 1.00 79.75 84 SER A C 1
ATOM 681 O O . SER A 1 84 ? 16.987 5.755 -8.819 1.00 79.75 84 SER A O 1
ATOM 683 N N . PRO A 1 85 ? 16.211 7.600 -9.847 1.00 68.44 85 PRO A N 1
ATOM 684 C CA . PRO A 1 85 ? 17.076 7.469 -11.027 1.00 68.44 85 PRO A CA 1
ATOM 685 C C . PRO A 1 85 ? 18.573 7.599 -10.712 1.00 68.44 85 PRO A C 1
ATOM 687 O O . PRO A 1 85 ? 19.421 7.395 -11.572 1.00 68.44 85 PRO A O 1
ATOM 690 N N . ASN A 1 86 ? 18.926 8.015 -9.495 1.00 67.62 86 ASN A N 1
ATOM 691 C CA . ASN A 1 86 ? 20.304 8.218 -9.083 1.00 67.62 86 ASN A CA 1
ATOM 692 C C . ASN A 1 86 ? 20.446 7.853 -7.606 1.00 67.62 86 ASN A C 1
ATOM 694 O O . ASN A 1 86 ? 20.003 8.602 -6.736 1.00 67.62 86 ASN A O 1
ATOM 698 N N . PHE A 1 87 ? 21.178 6.778 -7.312 1.00 61.66 87 PHE A N 1
ATOM 699 C CA . PHE A 1 87 ? 21.469 6.331 -5.940 1.00 61.66 87 PHE A CA 1
ATOM 700 C C . PHE A 1 87 ? 22.136 7.402 -5.055 1.00 61.66 87 PHE A C 1
ATOM 702 O O . PHE A 1 87 ? 22.107 7.304 -3.832 1.00 61.66 87 PHE A O 1
ATOM 709 N N . ARG A 1 88 ? 22.755 8.426 -5.664 1.00 62.47 88 ARG A N 1
ATOM 710 C CA . ARG A 1 88 ? 23.428 9.546 -4.980 1.00 62.47 88 ARG A CA 1
ATOM 711 C C . ARG A 1 88 ? 22.754 10.904 -5.176 1.00 62.47 88 ARG A C 1
ATOM 713 O O . ARG A 1 88 ? 23.282 11.906 -4.698 1.00 62.47 88 ARG A O 1
ATOM 720 N N . SER A 1 89 ? 21.644 10.975 -5.911 1.00 56.62 89 SER A N 1
ATOM 721 C CA . SER A 1 89 ? 21.005 12.262 -6.175 1.00 56.62 89 SER A CA 1
ATOM 722 C C . SER A 1 89 ? 20.294 12.777 -4.932 1.00 56.62 89 SER A C 1
ATOM 724 O O . SER A 1 89 ? 19.515 12.073 -4.297 1.00 56.62 89 SER A O 1
ATOM 726 N N . SER A 1 90 ? 20.553 14.044 -4.615 1.00 51.16 90 SER A N 1
ATOM 727 C CA . SER A 1 90 ? 19.839 14.799 -3.589 1.00 51.16 90 SER A CA 1
ATOM 728 C C . SER A 1 90 ? 18.457 15.268 -4.048 1.00 51.16 90 SER A C 1
ATOM 730 O O . SER A 1 90 ? 17.766 15.924 -3.263 1.00 51.16 90 SER A O 1
ATOM 732 N N . LEU A 1 91 ? 18.053 14.966 -5.296 1.00 53.66 91 LEU A N 1
ATOM 733 C CA . LEU A 1 91 ? 16.694 15.206 -5.773 1.00 53.66 91 LEU A CA 1
ATOM 734 C C . LEU A 1 91 ? 15.749 14.451 -4.846 1.00 53.66 91 LEU A C 1
ATOM 736 O O . LEU A 1 91 ? 15.613 13.231 -4.896 1.00 53.66 91 LEU A O 1
ATOM 740 N N . ARG A 1 92 ? 15.143 15.221 -3.946 1.00 52.44 92 ARG A N 1
ATOM 741 C CA . ARG A 1 92 ? 14.158 14.781 -2.974 1.00 52.44 92 ARG A CA 1
ATOM 742 C C . ARG A 1 92 ? 12.889 14.386 -3.735 1.00 52.44 92 ARG A C 1
ATOM 744 O O . ARG A 1 92 ? 11.934 15.148 -3.807 1.00 52.44 92 ARG A O 1
ATOM 751 N N . VAL A 1 93 ? 12.886 13.208 -4.344 1.00 57.69 93 VAL A N 1
ATOM 752 C CA . VAL A 1 93 ? 11.640 12.522 -4.700 1.00 57.69 93 VAL A CA 1
ATOM 753 C C . VAL A 1 93 ? 10.882 12.289 -3.393 1.00 57.69 93 VAL A C 1
ATOM 755 O O . VAL A 1 93 ? 11.507 12.111 -2.339 1.00 57.69 93 VAL A O 1
ATOM 758 N N . LYS A 1 94 ? 9.545 12.310 -3.409 1.00 62.53 94 LYS A N 1
ATOM 759 C CA . LYS A 1 94 ? 8.786 11.823 -2.252 1.00 62.53 94 LYS A CA 1
ATOM 760 C C . LYS A 1 94 ? 9.152 10.350 -2.041 1.00 62.53 94 LYS A C 1
ATOM 762 O O . LYS A 1 94 ? 8.694 9.487 -2.772 1.00 62.53 94 LYS A O 1
ATOM 767 N N . GLN A 1 95 ? 9.976 10.077 -1.031 1.00 70.88 95 GLN A N 1
ATOM 768 C CA . GLN A 1 95 ? 10.502 8.738 -0.724 1.00 70.88 95 GLN A CA 1
ATOM 769 C C . GLN A 1 95 ? 9.473 7.814 -0.048 1.00 70.88 95 GLN A C 1
ATOM 771 O O . GLN A 1 95 ? 9.833 6.772 0.491 1.00 70.88 95 GLN A O 1
ATOM 776 N N . PHE A 1 96 ? 8.204 8.213 -0.004 1.00 85.38 96 PHE A N 1
ATOM 777 C CA . PHE A 1 96 ? 7.165 7.399 0.607 1.00 85.38 96 PHE A CA 1
ATOM 778 C C . PHE A 1 96 ? 6.643 6.405 -0.414 1.00 85.38 96 PHE A C 1
ATOM 780 O O . PHE A 1 96 ? 6.238 6.808 -1.498 1.00 85.38 96 PHE A O 1
ATOM 787 N N . GLU A 1 97 ? 6.609 5.138 -0.022 1.00 90.62 97 GLU A N 1
ATOM 788 C CA . GLU A 1 97 ? 5.947 4.085 -0.782 1.00 90.62 97 GLU A CA 1
ATOM 789 C C . GLU A 1 97 ? 4.457 4.400 -0.964 1.00 90.62 97 GLU A C 1
ATOM 791 O O . GLU A 1 97 ? 3.775 4.808 -0.010 1.00 90.62 97 GLU A O 1
ATOM 796 N N . LYS A 1 98 ? 3.922 4.123 -2.158 1.00 93.56 98 LYS A N 1
ATOM 797 C CA . LYS A 1 98 ? 2.471 4.017 -2.340 1.00 93.56 98 LYS A CA 1
ATOM 798 C C . LYS A 1 98 ? 1.974 2.773 -1.605 1.00 93.56 98 LYS A C 1
ATOM 800 O O . LYS A 1 98 ? 2.436 1.651 -1.845 1.00 93.56 98 LYS A O 1
ATOM 805 N N . ARG A 1 99 ? 1.009 2.972 -0.708 1.00 94.38 99 ARG A N 1
ATOM 806 C CA . ARG A 1 99 ? 0.337 1.897 0.025 1.00 94.38 99 ARG A CA 1
ATOM 807 C C . ARG A 1 99 ? -0.553 1.123 -0.933 1.00 94.38 99 ARG A C 1
ATOM 809 O O . ARG A 1 99 ? -1.400 1.717 -1.599 1.00 94.38 99 ARG A O 1
ATOM 816 N N . ARG A 1 100 ? -0.348 -0.191 -1.003 1.00 95.25 100 ARG A N 1
ATOM 817 C CA . ARG A 1 100 ? -1.166 -1.076 -1.834 1.00 95.25 100 ARG A CA 1
ATOM 818 C C . ARG A 1 100 ? -1.419 -2.397 -1.144 1.00 95.25 100 ARG A C 1
ATOM 820 O O . ARG A 1 100 ? -0.502 -2.992 -0.567 1.00 95.25 100 ARG A O 1
ATOM 827 N N . PHE A 1 101 ? -2.638 -2.893 -1.268 1.00 95.38 101 PHE A N 1
ATOM 828 C CA . PHE A 1 101 ? -2.914 -4.287 -0.964 1.00 95.38 101 PHE A CA 1
ATOM 829 C C . PHE A 1 101 ? -2.463 -5.205 -2.096 1.00 95.38 101 PHE A C 1
ATOM 831 O O . PHE A 1 101 ? -2.423 -4.825 -3.264 1.00 95.38 101 PHE A O 1
ATOM 838 N N . SER A 1 102 ? -2.159 -6.450 -1.744 1.00 93.00 102 SER A N 1
ATOM 839 C CA . SER A 1 102 ? -1.859 -7.500 -2.721 1.00 93.00 102 SER A CA 1
ATOM 840 C C . SER A 1 102 ? -3.050 -7.783 -3.642 1.00 93.00 102 SER A C 1
ATOM 842 O O . SER A 1 102 ? -2.863 -8.163 -4.795 1.00 93.00 102 SER A O 1
ATOM 844 N N . ASP A 1 103 ? -4.273 -7.565 -3.149 1.00 91.62 103 ASP A N 1
ATOM 845 C CA . ASP A 1 103 ? -5.503 -7.603 -3.936 1.00 91.62 103 ASP A CA 1
ATOM 846 C C . ASP A 1 103 ? -6.374 -6.368 -3.625 1.00 91.62 103 ASP A C 1
ATOM 848 O O . ASP A 1 103 ? -6.851 -6.236 -2.490 1.00 91.62 103 ASP A O 1
ATOM 852 N N . PRO A 1 104 ? -6.642 -5.474 -4.601 1.00 92.38 104 PRO A N 1
ATOM 853 C CA . PRO A 1 104 ? -7.511 -4.310 -4.396 1.00 92.38 104 PRO A CA 1
ATOM 854 C C . PRO A 1 104 ? -8.950 -4.687 -4.009 1.00 92.38 104 PRO A C 1
ATOM 856 O O . PRO A 1 104 ? -9.662 -3.879 -3.403 1.00 92.38 104 PRO A O 1
ATOM 859 N N . ALA A 1 105 ? -9.395 -5.924 -4.268 1.00 91.75 105 ALA A N 1
ATOM 860 C CA . ALA A 1 105 ? -10.679 -6.409 -3.767 1.00 91.75 105 ALA A CA 1
ATOM 861 C C . ALA A 1 105 ? -10.749 -6.395 -2.229 1.00 91.75 105 ALA A C 1
ATOM 863 O O . ALA A 1 105 ? -11.841 -6.273 -1.665 1.00 91.75 105 ALA A O 1
ATOM 864 N N . MET A 1 106 ? -9.603 -6.475 -1.542 1.00 91.38 106 MET A N 1
ATOM 865 C CA . MET A 1 106 ? -9.537 -6.373 -0.089 1.00 91.38 106 MET A CA 1
ATOM 866 C C . MET A 1 106 ? -9.870 -4.959 0.394 1.00 91.38 106 MET A C 1
ATOM 868 O O . MET A 1 106 ? -10.693 -4.816 1.300 1.00 91.38 106 MET A O 1
ATOM 872 N N . ALA A 1 107 ? -9.325 -3.922 -0.254 1.00 93.38 107 ALA A N 1
ATOM 873 C CA . ALA A 1 107 ? -9.699 -2.536 0.030 1.00 93.38 107 ALA A CA 1
ATOM 874 C C . ALA A 1 107 ? -11.203 -2.318 -0.175 1.00 93.38 107 ALA A C 1
ATOM 876 O O . ALA A 1 107 ? -11.884 -1.780 0.700 1.00 93.38 107 ALA A O 1
ATOM 877 N N . ALA A 1 108 ? -11.748 -2.820 -1.286 1.00 93.50 108 ALA A N 1
ATOM 878 C CA . ALA A 1 108 ? -13.177 -2.723 -1.566 1.00 93.50 108 ALA A CA 1
ATOM 879 C C . ALA A 1 108 ? -14.041 -3.426 -0.501 1.00 93.50 108 ALA A C 1
ATOM 881 O O . ALA A 1 108 ? -15.092 -2.906 -0.116 1.00 93.50 108 ALA A O 1
ATOM 882 N N . ALA A 1 109 ? -13.602 -4.582 0.013 1.00 92.38 109 ALA A N 1
ATOM 883 C CA . ALA A 1 109 ? -14.291 -5.286 1.094 1.00 92.38 109 ALA A CA 1
ATOM 884 C C . ALA A 1 109 ? -14.239 -4.525 2.425 1.00 92.38 109 ALA A C 1
ATOM 886 O O . ALA A 1 109 ? -15.276 -4.402 3.080 1.00 92.38 109 ALA A O 1
ATOM 887 N N . LEU A 1 110 ? -13.062 -4.015 2.801 1.00 92.44 110 LEU A N 1
ATOM 888 C CA . LEU A 1 110 ? -12.822 -3.265 4.040 1.00 92.44 110 LEU A CA 1
ATOM 889 C C . LEU A 1 110 ? -13.595 -1.939 4.086 1.00 92.44 110 LEU A C 1
ATOM 891 O O . LEU A 1 110 ? -14.025 -1.508 5.155 1.00 92.44 110 LEU A O 1
ATOM 895 N N . LEU A 1 111 ? -13.804 -1.313 2.926 1.00 92.38 111 LEU A N 1
ATOM 896 C CA . LEU A 1 111 ? -14.603 -0.095 2.766 1.00 92.38 111 LEU A CA 1
ATOM 897 C C . LEU A 1 111 ? -16.095 -0.368 2.509 1.00 92.38 111 LEU A C 1
ATOM 899 O O . LEU A 1 111 ? -16.875 0.567 2.327 1.00 92.38 111 LEU A O 1
ATOM 903 N N . GLU A 1 112 ? -16.511 -1.638 2.489 1.00 92.50 112 GLU A N 1
ATOM 904 C CA . GLU A 1 112 ? -17.891 -2.058 2.216 1.00 92.50 112 GLU A CA 1
ATOM 905 C C . GLU A 1 112 ? -18.470 -1.440 0.932 1.00 92.50 112 GLU A C 1
ATOM 907 O O . GLU A 1 112 ? -19.623 -0.973 0.884 1.00 92.50 112 GLU A O 1
ATOM 912 N N . LEU A 1 113 ? -17.646 -1.418 -0.116 1.00 92.44 113 LEU A N 1
ATOM 913 C CA . LEU A 1 113 ? -18.022 -0.881 -1.412 1.00 92.44 113 LEU A CA 1
ATOM 914 C C . LEU A 1 113 ? -18.980 -1.839 -2.114 1.00 92.44 113 LEU A C 1
ATOM 916 O O . LEU A 1 113 ? -18.815 -3.059 -2.119 1.00 92.44 113 LEU A O 1
ATOM 920 N N . THR A 1 114 ? -20.001 -1.254 -2.725 1.00 92.62 114 THR A N 1
ATOM 921 C CA . THR A 1 114 ? -20.889 -1.931 -3.668 1.00 92.62 114 THR A CA 1
ATOM 922 C C . THR A 1 114 ? -20.649 -1.338 -5.052 1.00 92.62 114 THR A C 1
ATOM 924 O O . THR A 1 114 ? -20.180 -0.199 -5.132 1.00 92.62 114 THR A O 1
ATOM 927 N N . PRO A 1 115 ? -21.017 -2.027 -6.148 1.00 92.50 115 PRO A N 1
ATOM 928 C CA . PRO A 1 115 ? -20.888 -1.463 -7.491 1.00 92.50 115 PRO A CA 1
ATOM 929 C C . PRO A 1 115 ? -21.527 -0.073 -7.610 1.00 92.50 115 PRO A C 1
ATOM 931 O O . PRO A 1 115 ? -20.938 0.832 -8.183 1.00 92.50 115 PRO A O 1
ATOM 934 N N . LYS A 1 116 ? -22.687 0.135 -6.970 1.00 94.81 116 LYS A N 1
ATOM 935 C CA . LYS A 1 116 ? -23.359 1.440 -6.933 1.00 94.81 116 LYS A CA 1
ATOM 936 C C . LYS A 1 116 ? -22.532 2.517 -6.217 1.00 94.81 116 LYS A C 1
ATOM 938 O O . LYS A 1 116 ? -22.442 3.619 -6.738 1.00 94.81 116 LYS A O 1
ATOM 943 N N . LYS A 1 117 ? -21.944 2.210 -5.050 1.00 92.69 117 LYS A N 1
ATOM 944 C CA . LYS A 1 117 ? -21.078 3.153 -4.310 1.00 92.69 117 LY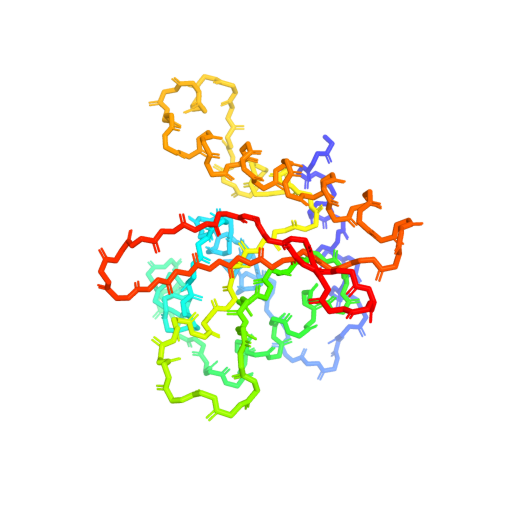S A CA 1
ATOM 945 C C . LYS A 1 117 ? -19.810 3.487 -5.099 1.00 92.69 117 LYS A C 1
ATOM 947 O O . LYS A 1 117 ? -19.373 4.629 -5.107 1.00 92.69 117 LYS A O 1
ATOM 952 N N . LEU A 1 118 ? -19.242 2.488 -5.769 1.00 90.44 118 LEU A N 1
ATOM 953 C CA . LEU A 1 118 ? -18.014 2.645 -6.535 1.00 90.44 118 LEU A CA 1
ATOM 954 C C . LEU A 1 118 ? -18.238 3.492 -7.796 1.00 90.44 118 LEU A C 1
ATOM 956 O O . LEU A 1 118 ? -17.469 4.399 -8.073 1.00 90.44 118 LEU A O 1
ATOM 960 N N . LEU A 1 119 ? -19.347 3.269 -8.505 1.00 92.94 119 LEU A N 1
ATOM 961 C CA . LEU A 1 119 ? -19.734 4.082 -9.664 1.00 92.94 119 LEU A CA 1
ATOM 962 C C . LEU A 1 119 ? -20.180 5.505 -9.293 1.00 92.94 119 LEU A C 1
ATOM 964 O O . LEU A 1 119 ? -20.263 6.358 -10.171 1.00 92.94 119 LEU A O 1
ATOM 968 N N . SER A 1 120 ? -20.482 5.773 -8.018 1.00 94.25 120 SER A N 1
ATOM 969 C CA . SER A 1 120 ? -20.741 7.135 -7.535 1.00 94.25 120 SER A CA 1
ATOM 970 C C . SER A 1 120 ? -19.482 7.897 -7.111 1.00 94.25 120 SER A C 1
ATOM 972 O O . SER A 1 120 ? -19.565 9.105 -6.916 1.00 94.25 120 SER A O 1
ATOM 974 N N . ASP A 1 121 ? -18.336 7.223 -6.978 1.00 93.62 121 ASP A N 1
ATOM 975 C CA . ASP A 1 121 ? -17.055 7.824 -6.595 1.00 93.62 121 ASP A CA 1
ATOM 976 C C . ASP A 1 121 ? -15.946 7.366 -7.553 1.00 93.62 121 ASP A C 1
ATOM 978 O O . ASP A 1 121 ? -15.230 6.387 -7.319 1.00 93.62 121 ASP A O 1
ATOM 982 N N . PHE A 1 122 ? -15.813 8.095 -8.663 1.00 94.06 122 PHE A N 1
ATOM 983 C CA . PHE A 1 122 ? -14.827 7.789 -9.698 1.00 94.06 122 PHE A CA 1
ATOM 984 C C . PHE A 1 122 ? -13.380 7.982 -9.244 1.00 94.06 122 PHE A C 1
ATOM 986 O O . PHE A 1 122 ? -12.492 7.355 -9.819 1.00 94.06 122 PHE A O 1
ATOM 993 N N . ASN A 1 123 ? -13.135 8.793 -8.211 1.00 93.12 123 ASN A N 1
ATOM 994 C CA . ASN A 1 123 ? -11.791 8.948 -7.664 1.00 93.12 123 ASN A CA 1
ATOM 995 C C . ASN A 1 123 ? -11.374 7.657 -6.956 1.00 93.12 123 ASN A C 1
ATOM 997 O O . ASN A 1 123 ? -10.331 7.092 -7.275 1.00 93.12 123 ASN A O 1
ATOM 1001 N N . LEU A 1 124 ? -12.221 7.133 -6.063 1.00 91.75 124 LEU A N 1
ATOM 1002 C CA . LEU A 1 124 ? -11.960 5.854 -5.400 1.00 91.75 124 LEU A CA 1
ATOM 1003 C C . LEU A 1 124 ? -11.911 4.690 -6.397 1.00 91.75 124 LEU A C 1
ATOM 1005 O O . LEU A 1 124 ? -11.061 3.808 -6.276 1.00 91.75 124 LEU A O 1
ATOM 1009 N N . PHE A 1 125 ? -12.796 4.690 -7.398 1.00 94.38 125 PHE A N 1
ATOM 1010 C CA . PHE A 1 125 ? -12.732 3.723 -8.493 1.00 94.38 125 PHE A CA 1
ATOM 1011 C C . PHE A 1 125 ? -11.390 3.778 -9.225 1.00 94.38 125 PHE A C 1
ATOM 1013 O O . PHE A 1 125 ? -10.787 2.729 -9.439 1.00 94.38 125 PHE A O 1
ATOM 1020 N N . GLY A 1 126 ? -10.909 4.978 -9.561 1.00 94.81 126 GLY A N 1
ATOM 1021 C CA . GLY A 1 126 ? -9.618 5.191 -10.209 1.00 94.81 126 GLY A CA 1
ATOM 1022 C C . GLY A 1 126 ? -8.462 4.619 -9.394 1.00 94.81 126 GLY A C 1
ATOM 1023 O O . GLY A 1 126 ? -7.681 3.847 -9.938 1.00 94.81 126 GLY A O 1
ATOM 1024 N N . LEU A 1 127 ? -8.411 4.893 -8.086 1.00 95.00 127 LEU A N 1
ATOM 1025 C CA . LEU A 1 127 ? -7.364 4.369 -7.194 1.00 95.00 127 LEU A CA 1
ATOM 1026 C C . LEU A 1 127 ? -7.368 2.832 -7.130 1.00 95.00 127 LEU A C 1
ATOM 1028 O O . LEU A 1 127 ? -6.316 2.197 -7.198 1.00 95.00 127 LEU A O 1
ATOM 1032 N N . LEU A 1 128 ? -8.549 2.211 -7.036 1.00 95.06 128 LEU A N 1
ATOM 1033 C CA . LEU A 1 128 ? -8.670 0.748 -7.015 1.00 95.06 128 LEU A CA 1
ATOM 1034 C C . LEU A 1 128 ? -8.327 0.112 -8.365 1.00 95.06 128 LEU A C 1
ATOM 1036 O O . LEU A 1 128 ? -7.731 -0.966 -8.404 1.00 95.06 128 LEU A O 1
ATOM 1040 N N . PHE A 1 129 ? -8.696 0.770 -9.464 1.00 95.06 129 PHE A N 1
ATOM 1041 C CA . PHE A 1 129 ? -8.344 0.340 -10.810 1.00 95.06 129 PHE A CA 1
ATOM 1042 C C . PHE A 1 129 ? -6.834 0.451 -11.054 1.00 95.06 129 PHE A C 1
ATOM 1044 O O . PHE A 1 129 ? -6.234 -0.496 -11.551 1.00 95.06 129 PHE A O 1
ATOM 1051 N N . GLU A 1 130 ? -6.200 1.545 -10.632 1.00 95.56 130 GLU A N 1
ATOM 1052 C CA . GLU A 1 130 ? -4.745 1.710 -10.673 1.00 95.56 130 GLU A CA 1
ATOM 1053 C C . GLU A 1 130 ? -4.050 0.590 -9.887 1.00 95.56 130 GLU A C 1
ATOM 1055 O O . GLU A 1 130 ? -3.171 -0.080 -10.425 1.00 95.56 130 GLU A O 1
ATOM 1060 N N . SER A 1 131 ? -4.493 0.296 -8.657 1.00 95.94 131 SER A N 1
ATOM 1061 C CA . SER A 1 131 ? -3.955 -0.829 -7.877 1.00 95.94 131 SER A CA 1
ATOM 1062 C C . SER A 1 131 ? -4.107 -2.176 -8.581 1.00 95.94 131 SER A C 1
ATOM 1064 O O . SER A 1 131 ? -3.198 -3.003 -8.500 1.00 95.94 131 SER A O 1
ATOM 1066 N N . LEU A 1 132 ? -5.213 -2.403 -9.296 1.00 96.19 132 LEU A N 1
ATOM 1067 C CA . LEU A 1 132 ? -5.408 -3.619 -10.089 1.00 96.19 132 LEU A CA 1
ATOM 1068 C C . LEU A 1 132 ? -4.388 -3.711 -11.230 1.00 96.19 132 LEU A C 1
ATOM 1070 O O . LEU A 1 132 ? -3.741 -4.744 -11.391 1.00 96.19 132 LEU A O 1
ATOM 1074 N N . VAL A 1 133 ? -4.212 -2.621 -11.980 1.00 96.94 133 VAL A N 1
ATOM 1075 C CA . VAL A 1 133 ? -3.253 -2.545 -13.090 1.00 96.94 133 VAL A CA 1
ATOM 1076 C C . VAL A 1 133 ? -1.822 -2.741 -12.588 1.00 96.94 133 VAL A C 1
ATOM 1078 O O . VAL A 1 133 ? -1.084 -3.538 -13.159 1.00 96.94 133 VAL A O 1
ATOM 1081 N N . ILE A 1 134 ? -1.431 -2.079 -11.495 1.00 97.06 134 ILE A N 1
ATOM 1082 C CA . ILE A 1 134 ? -0.084 -2.198 -10.919 1.00 97.06 134 ILE A CA 1
ATOM 1083 C C . ILE A 1 134 ? 0.183 -3.606 -10.385 1.00 97.06 134 ILE A C 1
ATOM 1085 O O . ILE A 1 134 ? 1.289 -4.116 -10.558 1.00 97.06 134 ILE A O 1
ATOM 1089 N N . ARG A 1 135 ? -0.807 -4.260 -9.764 1.00 95.94 135 ARG A N 1
ATOM 1090 C CA . ARG A 1 135 ? -0.678 -5.657 -9.324 1.00 95.94 135 ARG A CA 1
ATOM 1091 C C . ARG A 1 135 ? -0.326 -6.564 -10.500 1.00 95.94 135 ARG A C 1
ATOM 1093 O O . ARG A 1 135 ? 0.631 -7.330 -10.410 1.00 95.94 135 ARG A O 1
ATOM 1100 N N . ASP A 1 136 ? -1.076 -6.457 -11.592 1.00 96.19 136 ASP A N 1
ATOM 1101 C CA . ASP A 1 136 ? -0.864 -7.286 -12.777 1.00 96.19 136 ASP A CA 1
ATOM 1102 C C . ASP A 1 136 ? 0.466 -6.927 -13.464 1.00 96.19 136 ASP A C 1
ATOM 1104 O O . ASP A 1 136 ? 1.225 -7.814 -13.854 1.00 96.19 136 ASP A O 1
ATOM 1108 N N . LEU A 1 137 ? 0.821 -5.639 -13.508 1.00 96.31 137 LEU A N 1
ATOM 1109 C CA . LEU A 1 137 ? 2.104 -5.175 -14.032 1.00 96.31 137 LEU A CA 1
ATOM 1110 C C . LEU A 1 137 ? 3.291 -5.737 -13.244 1.00 96.31 137 LEU A C 1
ATOM 1112 O O . LEU A 1 137 ? 4.267 -6.168 -13.851 1.00 96.31 137 LEU A O 1
ATOM 1116 N N . LYS A 1 138 ? 3.204 -5.787 -11.908 1.00 95.62 138 LYS A N 1
ATOM 1117 C CA . LYS A 1 138 ? 4.236 -6.393 -11.051 1.00 95.62 138 LYS A CA 1
ATOM 1118 C C . LYS A 1 138 ? 4.430 -7.873 -11.365 1.00 95.62 138 LYS A C 1
ATOM 1120 O O . LYS A 1 138 ? 5.569 -8.326 -11.392 1.00 95.62 138 LYS A O 1
ATOM 1125 N N . ILE A 1 139 ? 3.353 -8.607 -11.650 1.00 94.88 139 ILE A N 1
ATOM 1126 C CA . ILE A 1 139 ? 3.429 -10.025 -12.034 1.00 94.88 139 ILE A CA 1
ATOM 1127 C C . ILE A 1 139 ? 4.162 -10.183 -13.373 1.00 94.88 139 ILE A C 1
ATOM 1129 O O . ILE A 1 139 ? 5.065 -11.013 -13.481 1.00 94.88 139 ILE A O 1
ATOM 1133 N N . TYR A 1 140 ? 3.821 -9.374 -14.380 1.00 95.44 140 TYR A N 1
ATOM 1134 C CA . TYR A 1 140 ? 4.497 -9.426 -15.681 1.00 95.44 140 TYR A CA 1
ATOM 1135 C C . TYR A 1 140 ? 5.963 -8.988 -15.597 1.00 95.44 140 TYR A C 1
ATOM 1137 O O . TYR A 1 140 ? 6.828 -9.653 -16.160 1.00 95.44 140 TYR A O 1
ATOM 1145 N N . ALA A 1 141 ? 6.255 -7.921 -14.852 1.00 95.44 141 ALA A N 1
ATOM 1146 C CA . ALA A 1 141 ? 7.614 -7.443 -14.624 1.00 95.44 141 ALA A CA 1
ATOM 1147 C C . ALA A 1 141 ? 8.468 -8.506 -13.918 1.00 95.44 141 ALA A C 1
ATOM 1149 O O . ALA A 1 141 ? 9.579 -8.794 -14.357 1.00 95.44 141 ALA A O 1
ATOM 1150 N N . GLN A 1 142 ? 7.923 -9.167 -12.893 1.00 93.81 142 GLN A N 1
ATOM 1151 C CA . GLN A 1 142 ? 8.618 -10.232 -12.172 1.00 93.81 142 GLN A CA 1
ATOM 1152 C C . GLN A 1 142 ? 9.004 -11.404 -13.087 1.00 93.81 142 GLN A C 1
ATOM 1154 O O . GLN A 1 142 ? 10.070 -11.986 -12.901 1.00 93.81 142 GLN A O 1
ATOM 1159 N N . ALA A 1 143 ? 8.189 -11.732 -14.097 1.00 94.69 143 ALA A N 1
ATOM 1160 C CA . ALA A 1 143 ? 8.523 -12.765 -15.082 1.00 94.69 143 ALA A CA 1
ATOM 1161 C C . ALA A 1 143 ? 9.739 -12.406 -15.962 1.00 94.69 143 ALA A C 1
ATOM 1163 O O . ALA A 1 143 ? 10.326 -13.290 -16.582 1.00 94.69 143 ALA A O 1
ATOM 1164 N N . MET A 1 144 ? 10.119 -11.126 -16.006 1.00 93.50 144 MET A N 1
ATOM 1165 C CA . MET A 1 144 ? 11.290 -10.592 -16.711 1.00 93.50 144 MET A CA 1
ATOM 1166 C C . MET A 1 144 ? 12.405 -10.152 -15.748 1.00 93.50 144 MET A C 1
ATOM 1168 O O . MET A 1 144 ? 13.295 -9.407 -16.150 1.00 93.50 144 MET A O 1
ATOM 1172 N N . ASN A 1 145 ? 12.330 -10.552 -14.473 1.00 93.88 145 ASN A N 1
ATOM 1173 C CA . ASN A 1 145 ? 13.183 -10.065 -13.384 1.00 93.88 145 ASN A CA 1
ATOM 1174 C C . ASN A 1 145 ? 13.211 -8.526 -13.231 1.00 93.88 145 ASN A C 1
ATOM 1176 O O . ASN A 1 145 ? 14.135 -7.958 -12.651 1.00 93.88 145 ASN A O 1
ATOM 1180 N N . ALA A 1 146 ? 12.179 -7.845 -13.719 1.00 95.06 146 ALA A N 1
ATOM 1181 C CA . ALA A 1 146 ? 12.032 -6.406 -13.621 1.00 95.06 146 ALA A CA 1
ATOM 1182 C C . ALA A 1 146 ? 11.276 -6.004 -12.346 1.00 95.06 146 ALA A C 1
ATOM 1184 O O . ALA A 1 146 ? 10.533 -6.793 -11.749 1.00 95.06 146 ALA A O 1
ATOM 1185 N N . LYS A 1 147 ? 11.433 -4.745 -11.940 1.00 93.88 147 LYS A N 1
ATOM 1186 C CA . LYS A 1 147 ? 10.760 -4.149 -10.780 1.00 93.88 147 LYS A CA 1
ATOM 1187 C C . LYS A 1 147 ? 9.847 -3.016 -11.210 1.00 93.88 147 LYS A C 1
ATOM 1189 O O . LYS A 1 147 ? 10.158 -2.291 -12.143 1.00 93.88 147 LYS A O 1
ATOM 1194 N N . VAL A 1 148 ? 8.731 -2.849 -10.501 1.00 96.00 148 VAL A N 1
ATOM 1195 C CA . VAL A 1 148 ? 7.779 -1.760 -10.751 1.00 96.00 148 VAL A CA 1
ATOM 1196 C C . VAL A 1 148 ? 7.831 -0.756 -9.608 1.00 96.00 148 VAL A C 1
ATOM 1198 O O . VAL A 1 148 ? 7.555 -1.103 -8.457 1.00 96.00 148 VAL A O 1
ATOM 1201 N N . PHE A 1 149 ? 8.114 0.494 -9.951 1.00 94.44 149 PHE A N 1
ATOM 1202 C CA . PHE A 1 149 ? 8.209 1.635 -9.048 1.00 94.44 149 PHE A CA 1
ATOM 1203 C C . PHE A 1 149 ? 7.155 2.692 -9.380 1.00 94.44 149 PHE A C 1
ATOM 1205 O O . PHE A 1 149 ? 6.518 2.618 -10.429 1.00 94.44 149 PHE A O 1
ATOM 1212 N N . HIS A 1 150 ? 6.949 3.667 -8.498 1.00 93.75 150 HIS A N 1
ATOM 1213 C CA . HIS A 1 150 ? 6.207 4.898 -8.808 1.00 93.75 150 HIS A CA 1
ATOM 1214 C C . HIS A 1 150 ? 7.138 6.106 -8.729 1.00 93.75 150 HIS A C 1
ATOM 1216 O O . HIS A 1 150 ? 8.175 6.050 -8.081 1.00 93.75 150 HIS A O 1
ATOM 1222 N N . TYR A 1 151 ? 6.768 7.238 -9.311 1.00 90.50 151 TYR A N 1
ATOM 1223 C CA . TYR A 1 151 ? 7.510 8.484 -9.148 1.00 90.50 151 TYR A CA 1
ATOM 1224 C C . TYR A 1 151 ? 6.557 9.630 -8.848 1.00 90.50 151 TYR A C 1
ATOM 1226 O O . TYR A 1 151 ? 5.523 9.760 -9.492 1.00 90.50 151 TYR A O 1
ATOM 1234 N N . GLN A 1 152 ? 6.917 10.474 -7.882 1.00 86.62 152 GLN A N 1
ATOM 1235 C CA . GLN A 1 152 ? 6.211 11.725 -7.633 1.00 86.62 152 GLN A CA 1
ATOM 1236 C C . GLN A 1 152 ? 7.180 12.801 -7.132 1.00 86.62 152 GLN A C 1
ATOM 1238 O O . GLN A 1 152 ? 7.921 12.584 -6.164 1.00 86.62 152 GLN A O 1
ATOM 1243 N N . ASP A 1 153 ? 7.156 13.972 -7.765 1.00 84.06 153 ASP A N 1
ATOM 1244 C CA . ASP A 1 153 ? 7.951 15.133 -7.358 1.00 84.06 153 ASP A CA 1
ATOM 1245 C C . ASP A 1 153 ? 7.148 16.134 -6.495 1.00 84.06 153 ASP A C 1
ATOM 1247 O O . ASP A 1 153 ? 5.969 15.942 -6.185 1.00 84.06 153 ASP A O 1
ATOM 1251 N N . TYR A 1 154 ? 7.796 17.219 -6.051 1.00 81.00 154 TYR A N 1
ATOM 1252 C CA . TYR A 1 154 ? 7.122 18.286 -5.292 1.00 81.00 154 TYR A CA 1
ATOM 1253 C C . TYR A 1 154 ? 6.287 19.237 -6.152 1.00 81.00 154 TYR A C 1
ATOM 1255 O O . TYR A 1 154 ? 5.473 19.974 -5.599 1.00 81.00 154 TYR A O 1
ATOM 1263 N N . ALA A 1 155 ? 6.481 19.235 -7.471 1.00 84.44 155 ALA A N 1
ATOM 1264 C CA . ALA A 1 155 ? 5.631 19.958 -8.412 1.00 84.44 155 ALA A CA 1
ATOM 1265 C C . ALA A 1 155 ? 4.338 19.181 -8.724 1.00 84.44 155 ALA A C 1
ATOM 1267 O O . ALA A 1 155 ? 3.510 19.660 -9.494 1.00 84.44 155 ALA A O 1
ATOM 1268 N N . ASN A 1 156 ? 4.145 18.026 -8.072 1.00 79.62 156 ASN A N 1
ATOM 1269 C CA . ASN A 1 156 ? 3.003 17.139 -8.234 1.00 79.62 156 ASN A CA 1
ATOM 12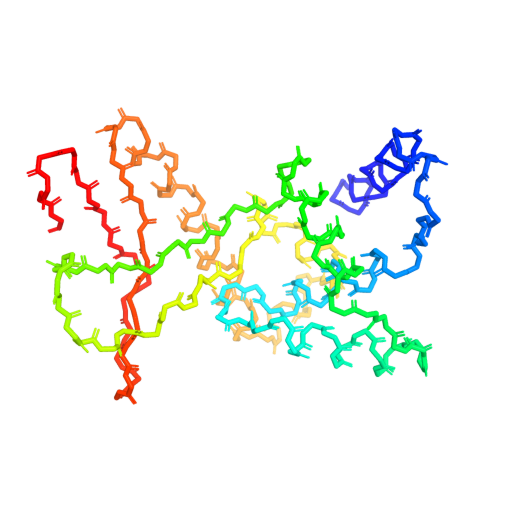70 C C . ASN A 1 156 ? 2.935 16.492 -9.628 1.00 79.62 156 ASN A C 1
ATOM 1272 O O . ASN A 1 156 ? 1.860 16.080 -10.060 1.00 79.62 156 ASN A O 1
ATOM 1276 N N . ASN A 1 157 ? 4.079 16.384 -10.313 1.00 85.81 157 ASN A N 1
ATOM 1277 C CA . ASN A 1 157 ? 4.217 15.508 -11.469 1.00 85.81 157 ASN A CA 1
ATOM 1278 C C . ASN A 1 157 ? 4.345 14.069 -10.972 1.00 85.81 157 ASN A C 1
ATOM 1280 O O . ASN A 1 157 ? 5.100 13.793 -10.033 1.00 85.81 157 ASN A O 1
ATOM 1284 N N . GLU A 1 158 ? 3.620 13.161 -11.613 1.00 88.75 158 GLU A N 1
ATOM 1285 C CA . GLU A 1 158 ? 3.491 11.778 -11.174 1.00 88.75 158 GLU A CA 1
ATOM 1286 C C . GLU A 1 158 ? 3.621 10.813 -12.351 1.00 88.75 158 GLU A C 1
ATOM 1288 O O . GLU A 1 158 ? 3.094 11.059 -13.436 1.00 88.75 158 GLU A O 1
ATOM 1293 N N . LEU A 1 159 ? 4.343 9.717 -12.118 1.00 91.31 159 LEU A N 1
ATOM 1294 C CA . LEU A 1 159 ? 4.342 8.530 -12.963 1.00 91.31 159 LEU A CA 1
ATOM 1295 C C . LEU A 1 159 ? 3.900 7.357 -12.093 1.00 91.31 159 LEU A C 1
ATOM 1297 O O . LEU A 1 159 ? 4.575 7.003 -11.122 1.00 91.31 159 LEU A O 1
ATOM 1301 N N . ASP A 1 160 ? 2.773 6.746 -12.443 1.00 91.88 160 ASP A N 1
ATOM 1302 C CA . ASP A 1 160 ? 2.191 5.673 -11.634 1.00 91.88 160 ASP A CA 1
ATOM 1303 C C . ASP A 1 160 ? 2.980 4.371 -11.714 1.00 91.88 160 ASP A C 1
ATOM 1305 O O . ASP A 1 160 ? 2.942 3.581 -10.773 1.00 91.88 160 ASP A O 1
ATOM 1309 N N . ALA A 1 161 ? 3.707 4.153 -12.812 1.00 94.75 161 ALA A N 1
ATOM 1310 C CA . ALA A 1 161 ? 4.518 2.968 -13.038 1.00 94.75 161 ALA A CA 1
ATOM 1311 C C . ALA A 1 161 ? 5.813 3.308 -13.780 1.00 94.75 161 ALA A C 1
ATOM 1313 O O . ALA A 1 161 ? 5.790 3.951 -14.828 1.00 94.75 161 ALA A O 1
ATOM 1314 N N . ILE A 1 162 ? 6.927 2.810 -13.256 1.00 94.19 162 ILE A N 1
ATOM 1315 C CA . ILE A 1 162 ? 8.234 2.750 -13.914 1.00 94.19 162 ILE A CA 1
ATOM 1316 C C . ILE A 1 162 ? 8.711 1.307 -13.801 1.00 94.19 162 ILE A C 1
ATOM 1318 O O . ILE A 1 162 ? 8.690 0.760 -12.698 1.00 94.19 162 ILE A O 1
ATOM 1322 N N . ILE A 1 163 ? 9.091 0.686 -14.916 1.00 95.12 163 ILE A N 1
ATOM 1323 C CA . ILE A 1 163 ? 9.532 -0.712 -14.946 1.00 95.12 163 ILE A CA 1
ATOM 1324 C C . ILE A 1 163 ? 11.038 -0.728 -15.149 1.00 95.12 163 ILE A C 1
ATOM 1326 O O . ILE A 1 163 ? 11.495 -0.496 -16.255 1.00 95.12 163 ILE A O 1
ATOM 1330 N N . GLU A 1 164 ? 11.798 -1.028 -14.106 1.00 93.62 164 GLU A N 1
ATOM 1331 C CA . GLU A 1 164 ? 13.254 -1.135 -14.192 1.00 93.62 164 GLU A CA 1
ATOM 1332 C C . GLU A 1 164 ? 13.654 -2.590 -14.461 1.00 93.62 164 GLU A C 1
ATOM 1334 O O . GLU A 1 164 ? 13.299 -3.492 -13.694 1.00 93.62 164 GLU A O 1
ATOM 1339 N N . LEU A 1 165 ? 14.383 -2.820 -15.550 1.00 92.44 165 LEU A N 1
ATOM 1340 C CA . LEU A 1 165 ? 15.004 -4.099 -15.891 1.00 92.44 165 LEU A CA 1
ATOM 1341 C C . LEU A 1 165 ? 16.282 -4.325 -15.063 1.00 92.44 165 LEU A C 1
ATOM 1343 O O . LEU A 1 165 ? 16.859 -3.391 -14.511 1.00 92.44 165 LEU A O 1
ATOM 1347 N N . GLU A 1 166 ? 16.782 -5.565 -15.013 1.00 87.62 166 GLU A N 1
ATOM 1348 C CA . GLU A 1 166 ? 18.019 -5.890 -14.274 1.00 87.62 166 GLU A CA 1
ATOM 1349 C C . GLU A 1 166 ? 19.259 -5.121 -14.762 1.00 87.62 166 GLU A C 1
ATOM 1351 O O . GLU A 1 166 ? 20.197 -4.910 -13.993 1.00 87.62 166 GLU A O 1
ATOM 1356 N N . ASP A 1 167 ? 19.277 -4.700 -16.029 1.00 87.44 167 ASP A N 1
ATOM 1357 C CA . ASP A 1 167 ? 20.368 -3.923 -16.626 1.00 87.44 167 ASP A CA 1
ATOM 1358 C C . ASP A 1 167 ? 20.293 -2.415 -16.310 1.00 87.44 167 ASP A C 1
ATOM 1360 O O . ASP A 1 167 ? 21.181 -1.658 -16.712 1.00 87.44 167 ASP A O 1
ATOM 1364 N N . GLY A 1 168 ? 19.270 -1.983 -15.564 1.00 81.31 168 GLY A N 1
ATOM 1365 C CA . GLY A 1 168 ? 19.034 -0.594 -15.172 1.00 81.31 168 GLY A CA 1
ATOM 1366 C C . GLY A 1 168 ? 18.302 0.249 -16.220 1.00 81.31 168 GLY A C 1
ATOM 1367 O O . GLY A 1 168 ? 18.126 1.450 -16.009 1.00 81.31 168 GLY A O 1
ATOM 1368 N N . ASN A 1 169 ? 17.874 -0.339 -17.342 1.00 84.50 169 ASN A N 1
ATOM 1369 C CA . ASN A 1 169 ? 16.980 0.334 -18.284 1.00 84.50 169 ASN A CA 1
ATOM 1370 C C . ASN A 1 169 ? 15.558 0.406 -17.712 1.00 84.50 169 ASN A C 1
ATOM 1372 O O . ASN A 1 169 ? 15.107 -0.535 -17.057 1.00 84.50 169 ASN A O 1
ATOM 1376 N N . TRP A 1 170 ? 14.855 1.512 -17.968 1.00 82.00 170 TRP A N 1
ATOM 1377 C CA . TRP A 1 170 ? 13.523 1.785 -17.424 1.00 82.00 170 TRP A CA 1
ATOM 1378 C C . TRP A 1 170 ? 12.625 2.572 -18.378 1.00 82.00 170 TRP A C 1
ATOM 1380 O O . TRP A 1 170 ? 13.175 3.255 -19.276 1.00 82.00 170 TRP A O 1
#